Protein AF-A0A843BTV6-F1 (afdb_monomer_lite)

pLDDT: mean 75.01, std 18.36, range [36.56, 94.25]

Radius of gyration: 17.48 Å; chains: 1; bounding box: 51×26×45 Å

Sequence (110 aa):
MILSKNNKNPRKSVQIIQSKRVVKMSKDVQVKNFRITFLRKPLKTKVKYEVDVRALTKDNALEQAYSRIGSKHKAPRQLLHVKSIKEISDDEIKDNILKEITSNDDVEIH

Structure (mmCIF, N/CA/C/O backbone):
data_AF-A0A843BTV6-F1
#
_entry.id   AF-A0A843BTV6-F1
#
loop_
_atom_site.group_PDB
_atom_site.id
_atom_site.type_symbol
_atom_site.label_atom_id
_atom_site.label_alt_id
_atom_site.label_comp_id
_atom_site.label_asym_id
_atom_site.label_entity_id
_atom_site.label_seq_id
_atom_site.pdbx_PDB_ins_code
_atom_site.Cartn_x
_atom_site.Cartn_y
_atom_site.Cartn_z
_atom_site.occupancy
_atom_site.B_iso_or_equiv
_atom_site.auth_seq_id
_atom_site.auth_comp_id
_atom_site.auth_asym_id
_atom_site.auth_atom_id
_atom_site.pdbx_PDB_model_num
ATOM 1 N N . MET A 1 1 ? -16.459 -6.456 -2.898 1.00 36.56 1 MET A N 1
ATOM 2 C CA . MET A 1 1 ? -17.495 -6.040 -1.929 1.00 36.56 1 MET A CA 1
ATOM 3 C C . MET A 1 1 ? -16.964 -4.863 -1.118 1.00 36.56 1 MET A C 1
ATOM 5 O O . MET A 1 1 ? -16.202 -5.069 -0.186 1.00 36.56 1 MET A O 1
ATOM 9 N N . ILE A 1 2 ? -17.301 -3.628 -1.493 1.00 40.84 2 ILE A N 1
ATOM 10 C CA . ILE A 1 2 ? -17.128 -2.465 -0.613 1.00 40.84 2 ILE A CA 1
ATOM 11 C C . ILE A 1 2 ? -18.465 -1.738 -0.614 1.00 40.84 2 ILE A C 1
ATOM 13 O O . ILE A 1 2 ? -18.714 -0.910 -1.477 1.00 40.84 2 ILE A O 1
ATOM 17 N N . LEU A 1 3 ? -19.341 -2.068 0.333 1.00 39.31 3 LEU A N 1
ATOM 18 C CA . LEU A 1 3 ? -20.417 -1.162 0.711 1.00 39.31 3 LEU A CA 1
ATOM 19 C C . LEU A 1 3 ? -20.714 -1.312 2.202 1.00 39.31 3 LEU A C 1
ATOM 21 O O . LEU A 1 3 ? -21.060 -2.392 2.675 1.00 39.31 3 LEU A O 1
ATOM 25 N N . SER A 1 4 ? -20.550 -0.200 2.916 1.00 43.28 4 SER A N 1
ATOM 26 C CA . SER A 1 4 ? -21.455 0.309 3.953 1.00 43.28 4 SER A CA 1
ATOM 27 C C . SER A 1 4 ? -20.664 1.020 5.047 1.00 43.28 4 SER A C 1
ATOM 29 O O . SER A 1 4 ? -20.053 0.398 5.918 1.00 43.28 4 SER A O 1
ATOM 31 N N . LYS A 1 5 ? -20.701 2.352 5.006 1.00 46.06 5 LYS A N 1
ATOM 32 C CA . LYS A 1 5 ? -20.588 3.170 6.217 1.00 46.06 5 LYS A CA 1
ATOM 33 C C . LYS A 1 5 ? -21.593 4.320 6.294 1.00 46.06 5 LYS A C 1
ATOM 35 O O . LYS A 1 5 ? -21.547 5.032 7.284 1.00 46.06 5 LYS A O 1
ATOM 40 N N . ASN A 1 6 ? -22.500 4.490 5.325 1.00 46.72 6 ASN A N 1
ATOM 41 C CA . ASN A 1 6 ? -23.384 5.661 5.327 1.00 46.72 6 ASN A CA 1
ATOM 42 C C . ASN A 1 6 ? -24.828 5.419 4.861 1.00 46.72 6 ASN A C 1
ATOM 44 O O . ASN A 1 6 ? -25.444 6.317 4.302 1.00 46.72 6 ASN A O 1
ATOM 48 N N . ASN A 1 7 ? -25.397 4.233 5.093 1.00 42.94 7 ASN A N 1
ATOM 49 C CA . ASN A 1 7 ? -26.850 4.082 5.001 1.00 42.94 7 ASN A CA 1
ATOM 50 C C . ASN A 1 7 ? -27.352 3.031 5.999 1.00 42.94 7 ASN A C 1
ATOM 52 O O . ASN A 1 7 ? -26.732 1.974 6.151 1.00 42.94 7 ASN A O 1
ATOM 56 N N . LYS A 1 8 ? -28.438 3.351 6.710 1.00 51.34 8 LYS A N 1
ATOM 57 C CA . LYS A 1 8 ? -29.066 2.511 7.734 1.00 51.34 8 LYS A CA 1
ATOM 58 C C . LYS A 1 8 ? -29.465 1.168 7.096 1.00 51.34 8 LYS A C 1
ATOM 60 O O . LYS A 1 8 ? -30.428 1.089 6.357 1.00 51.34 8 LYS A O 1
ATOM 65 N N . ASN A 1 9 ? -28.671 0.135 7.377 1.00 53.62 9 ASN A N 1
ATOM 66 C CA . ASN A 1 9 ? -28.907 -1.295 7.137 1.00 53.62 9 ASN A CA 1
ATOM 67 C C . ASN A 1 9 ? -29.377 -1.759 5.721 1.00 53.62 9 ASN A C 1
ATOM 69 O O . ASN A 1 9 ? -30.575 -1.846 5.477 1.00 53.62 9 ASN A O 1
ATOM 73 N N . PRO A 1 10 ? -28.467 -2.212 4.826 1.00 50.72 10 PRO A N 1
ATOM 74 C CA . PRO A 1 10 ? -28.824 -2.661 3.467 1.00 50.72 10 PRO A CA 1
ATOM 75 C C . PRO A 1 10 ? -28.789 -4.190 3.217 1.00 50.72 10 PRO A C 1
ATOM 77 O O . PRO A 1 10 ? -28.867 -4.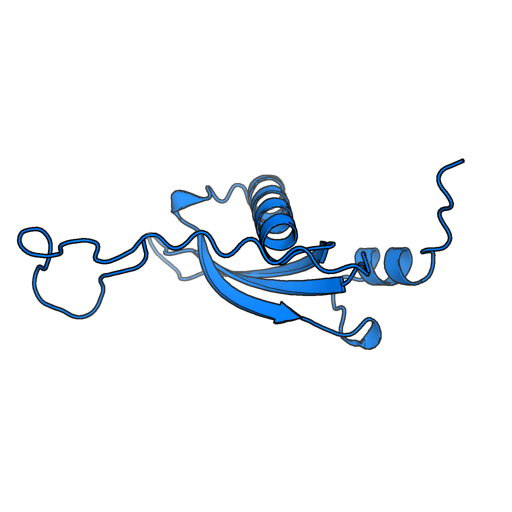624 2.073 1.00 50.72 10 PRO A O 1
ATOM 80 N N . ARG A 1 11 ? -28.623 -5.054 4.233 1.00 50.81 11 ARG A N 1
ATOM 81 C CA . ARG A 1 11 ? -28.286 -6.483 4.004 1.00 50.81 11 ARG A CA 1
ATOM 82 C C . ARG A 1 11 ? -29.401 -7.375 3.422 1.00 50.81 11 ARG A C 1
ATOM 84 O O . ARG A 1 11 ? -29.091 -8.500 3.052 1.00 50.81 11 ARG A O 1
ATOM 91 N N . LYS A 1 12 ? -30.659 -6.921 3.324 1.00 49.50 12 LYS A N 1
ATOM 92 C CA . LYS A 1 12 ? -31.792 -7.752 2.849 1.00 49.50 12 LYS A CA 1
ATOM 93 C C . LYS A 1 12 ? -32.268 -7.478 1.410 1.00 49.50 12 LYS A C 1
ATOM 95 O O . LYS A 1 12 ? -33.138 -8.199 0.944 1.00 49.50 12 LYS A O 1
ATOM 100 N N . SER A 1 13 ? -31.710 -6.505 0.686 1.00 44.03 13 SER A N 1
ATOM 101 C CA . SER A 1 13 ? -32.252 -6.099 -0.628 1.00 44.03 13 SER A CA 1
ATOM 102 C C . SER A 1 13 ? -31.201 -5.600 -1.628 1.00 44.03 13 SER A C 1
ATOM 104 O O . SER A 1 13 ? -31.443 -4.655 -2.373 1.00 44.03 13 SER A O 1
ATOM 106 N N . VAL A 1 14 ? -30.015 -6.213 -1.670 1.00 50.56 14 VAL A N 1
ATOM 107 C CA . VAL A 1 14 ? -29.015 -5.906 -2.709 1.00 50.56 14 VAL A CA 1
ATOM 108 C C . VAL A 1 14 ? -28.823 -7.137 -3.592 1.00 50.56 14 VAL A C 1
ATOM 110 O O . VAL A 1 14 ? -28.088 -8.052 -3.231 1.00 50.56 14 VAL A O 1
ATOM 113 N N . GLN A 1 15 ? -29.490 -7.163 -4.749 1.00 52.59 15 GLN A N 1
ATOM 114 C CA . GLN A 1 15 ? -29.149 -8.077 -5.843 1.00 52.59 15 GLN A CA 1
ATOM 115 C C . GLN A 1 15 ? -27.873 -7.570 -6.526 1.00 52.59 15 GLN A C 1
ATOM 117 O O . GLN A 1 15 ? -27.762 -6.398 -6.881 1.00 52.59 15 GLN A O 1
ATOM 122 N N . ILE A 1 16 ? -26.876 -8.442 -6.675 1.00 53.94 16 ILE A N 1
ATOM 123 C CA . ILE A 1 16 ? -25.629 -8.133 -7.385 1.00 53.94 16 ILE A CA 1
ATOM 124 C C . ILE A 1 16 ? -25.946 -8.190 -8.881 1.00 53.94 16 ILE A C 1
ATOM 126 O O . ILE A 1 16 ? -26.115 -9.275 -9.423 1.00 53.94 16 ILE A O 1
ATOM 130 N N . ILE A 1 17 ? -26.071 -7.030 -9.533 1.00 56.34 17 ILE A N 1
ATOM 131 C CA . ILE A 1 17 ? -26.682 -6.977 -10.869 1.00 56.34 17 ILE A CA 1
ATOM 132 C C . ILE A 1 17 ? -25.728 -7.465 -11.969 1.00 56.34 17 ILE A C 1
ATOM 134 O O . ILE A 1 17 ? -26.222 -8.106 -12.878 1.00 56.34 17 ILE A O 1
ATOM 138 N N . GLN A 1 18 ? -24.396 -7.293 -11.886 1.00 51.47 18 GLN A N 1
ATOM 139 C CA . GLN A 1 18 ? -23.426 -7.955 -12.790 1.00 51.47 18 GLN A CA 1
ATOM 140 C C . GLN A 1 18 ? -22.008 -8.009 -12.188 1.00 51.47 18 GLN A C 1
ATOM 142 O O . GLN A 1 18 ? -21.410 -6.978 -11.882 1.00 51.47 18 GLN A O 1
ATOM 147 N N . SER A 1 19 ? -21.417 -9.201 -12.069 1.00 48.59 19 SER A N 1
ATOM 148 C CA . SER A 1 19 ? -19.991 -9.405 -11.769 1.00 48.59 19 SER A CA 1
ATOM 149 C C . SER A 1 19 ? -19.178 -9.467 -13.069 1.00 48.59 19 SER A C 1
ATOM 151 O O . SER A 1 19 ? -18.764 -10.531 -13.521 1.00 48.59 19 SER A O 1
ATOM 153 N N . LYS A 1 20 ? -18.933 -8.314 -13.702 1.00 54.19 20 LYS A N 1
ATOM 154 C CA . LYS A 1 20 ? -18.091 -8.249 -14.906 1.00 54.19 20 LYS A CA 1
ATOM 155 C C . LYS A 1 20 ? -16.611 -8.373 -14.515 1.00 54.19 20 LYS A C 1
ATOM 157 O O . LYS A 1 20 ? -16.023 -7.420 -14.007 1.00 54.19 20 LYS A O 1
ATOM 162 N N . ARG A 1 21 ? -15.993 -9.541 -14.739 1.00 49.16 21 ARG A N 1
ATOM 163 C CA . ARG A 1 21 ? -14.523 -9.675 -14.726 1.00 49.16 21 ARG A CA 1
ATOM 164 C C . ARG A 1 21 ? -13.972 -8.880 -15.911 1.00 49.16 21 ARG A C 1
ATOM 166 O O . ARG A 1 21 ? -14.160 -9.267 -17.058 1.00 49.16 21 ARG A O 1
ATOM 173 N N . VAL A 1 22 ? -13.313 -7.758 -15.639 1.00 60.44 22 VAL A N 1
ATOM 174 C CA . VAL A 1 22 ? -12.628 -6.962 -16.666 1.00 60.44 22 VAL A CA 1
ATOM 175 C C . VAL A 1 22 ? -11.206 -7.502 -16.803 1.00 60.44 22 VAL A C 1
ATOM 177 O O . VAL A 1 22 ? -10.298 -7.035 -16.122 1.00 60.44 22 VAL A O 1
ATOM 180 N N . VAL A 1 23 ? -11.010 -8.518 -17.645 1.00 57.03 23 VAL A N 1
ATOM 181 C CA . VAL A 1 23 ? -9.664 -8.973 -18.030 1.00 57.03 23 VAL A CA 1
ATOM 182 C C . VAL A 1 23 ? -9.257 -8.173 -19.263 1.00 57.03 23 VAL A C 1
ATOM 184 O O . VAL A 1 23 ? -9.705 -8.454 -20.370 1.00 57.03 23 VAL A O 1
ATOM 187 N N . LYS A 1 24 ? -8.473 -7.111 -19.062 1.00 53.03 24 LYS A N 1
ATOM 188 C CA . LYS A 1 24 ? -7.918 -6.293 -20.147 1.00 53.03 24 LYS A CA 1
ATOM 189 C C . LYS A 1 24 ? -6.489 -6.784 -20.404 1.00 53.03 24 LYS A C 1
ATOM 191 O O . LYS A 1 24 ? -5.566 -6.352 -19.724 1.00 53.03 24 LYS A O 1
ATOM 196 N N . MET A 1 25 ? -6.330 -7.751 -21.308 1.00 50.06 25 MET A N 1
ATOM 197 C CA . MET A 1 25 ? -5.015 -8.169 -21.811 1.00 50.06 25 MET A CA 1
ATOM 198 C C . MET A 1 25 ? -4.643 -7.263 -22.985 1.00 50.06 25 MET A C 1
ATOM 200 O O . MET A 1 25 ? -5.314 -7.282 -24.014 1.00 50.06 25 MET A O 1
ATOM 204 N N . SER A 1 26 ? -3.604 -6.452 -22.797 1.00 53.72 26 SER A N 1
ATOM 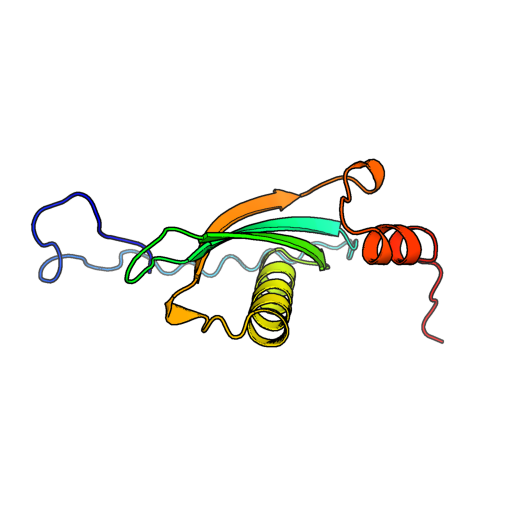205 C CA . SER A 1 26 ? -3.012 -5.589 -23.825 1.00 53.72 26 SER A CA 1
ATOM 206 C C . SER A 1 26 ? -1.597 -6.074 -24.157 1.00 53.72 26 SER A C 1
ATOM 208 O O . SER A 1 26 ? -0.964 -6.728 -23.332 1.00 53.72 26 SER A O 1
ATOM 210 N N . LYS A 1 27 ? -1.135 -5.769 -25.374 1.00 53.19 27 LYS A N 1
ATOM 211 C CA . LYS A 1 27 ? 0.021 -6.362 -26.072 1.00 53.19 27 LYS A CA 1
ATOM 212 C C . LYS A 1 27 ? 1.404 -5.877 -25.578 1.00 53.19 27 LYS A C 1
ATOM 214 O O . LYS A 1 27 ? 2.404 -6.394 -26.055 1.00 53.19 27 LYS A O 1
ATOM 219 N N . ASP A 1 28 ? 1.477 -4.982 -24.594 1.00 61.09 28 ASP A N 1
ATOM 220 C CA . ASP A 1 28 ? 2.730 -4.363 -24.140 1.00 61.09 28 ASP A CA 1
ATOM 221 C C . ASP A 1 28 ? 2.888 -4.563 -22.623 1.00 61.09 28 ASP A C 1
ATOM 223 O O . ASP A 1 28 ? 2.231 -3.907 -21.808 1.00 61.09 28 ASP A O 1
ATOM 227 N N . VAL A 1 29 ? 3.714 -5.537 -22.230 1.00 71.06 29 VAL A N 1
ATOM 228 C CA . VAL A 1 29 ? 3.964 -5.891 -20.823 1.00 71.06 29 VAL A CA 1
ATOM 229 C C . VAL A 1 29 ? 4.996 -4.919 -20.249 1.00 71.06 29 VAL A C 1
ATOM 231 O O . VAL A 1 29 ? 6.178 -5.229 -20.168 1.00 71.06 29 VAL A O 1
ATOM 234 N N . GLN A 1 30 ? 4.555 -3.717 -19.877 1.00 81.56 30 GLN A N 1
ATOM 235 C CA . GLN A 1 30 ? 5.419 -2.721 -19.241 1.00 81.56 30 GLN A CA 1
ATOM 236 C C . GLN A 1 30 ? 5.256 -2.738 -17.719 1.00 81.56 30 GLN A C 1
ATOM 238 O O . GLN A 1 30 ? 4.141 -2.681 -17.188 1.00 81.56 30 GLN A O 1
ATOM 243 N N . VAL A 1 31 ? 6.382 -2.783 -17.009 1.00 86.44 31 VAL A N 1
ATOM 244 C CA . VAL A 1 31 ? 6.421 -2.674 -15.551 1.00 86.44 31 VAL A CA 1
ATOM 245 C C . VAL A 1 31 ? 6.196 -1.219 -15.137 1.00 86.44 31 VAL A C 1
ATOM 247 O O . VAL A 1 31 ? 6.832 -0.312 -15.663 1.00 86.44 31 VAL A O 1
ATOM 250 N N . LYS A 1 32 ? 5.295 -0.997 -14.177 1.00 88.88 32 LYS A N 1
ATOM 251 C CA . LYS A 1 32 ? 4.905 0.329 -13.682 1.00 88.88 32 LYS A CA 1
ATOM 252 C C . LYS A 1 32 ? 5.093 0.428 -12.173 1.00 88.88 32 LYS A C 1
ATOM 254 O O . LYS A 1 32 ? 5.012 -0.577 -11.459 1.00 88.88 32 LYS A O 1
ATOM 259 N N . ASN A 1 33 ? 5.266 1.650 -11.681 1.00 91.81 33 ASN A N 1
ATOM 260 C CA . ASN A 1 33 ? 5.364 1.929 -10.253 1.00 91.81 33 ASN A CA 1
ATOM 261 C C . ASN A 1 33 ? 4.009 2.382 -9.706 1.00 91.81 33 ASN A C 1
ATOM 263 O O . ASN A 1 33 ? 3.313 3.215 -10.287 1.00 91.81 33 ASN A O 1
ATOM 267 N N . PHE A 1 34 ? 3.620 1.829 -8.561 1.00 92.75 34 PHE A N 1
ATOM 268 C CA . PHE A 1 34 ? 2.361 2.123 -7.896 1.00 92.75 34 PHE A CA 1
ATOM 269 C C . PHE A 1 34 ? 2.592 2.512 -6.441 1.00 92.75 34 PHE A C 1
ATOM 271 O O . PHE A 1 34 ? 3.215 1.782 -5.676 1.00 92.75 34 PHE A O 1
ATOM 278 N N . ARG A 1 35 ? 1.991 3.626 -6.025 1.00 93.62 35 ARG A N 1
ATOM 279 C CA . ARG A 1 35 ? 1.854 4.006 -4.620 1.00 93.62 35 ARG A CA 1
ATOM 280 C C . ARG A 1 35 ? 0.493 3.578 -4.108 1.00 93.62 35 ARG A C 1
ATOM 282 O O . ARG A 1 35 ? -0.551 4.067 -4.560 1.00 93.62 35 ARG A O 1
ATOM 289 N N . ILE A 1 36 ? 0.499 2.691 -3.120 1.00 94.25 36 ILE A N 1
ATOM 290 C CA . ILE A 1 36 ? -0.714 2.177 -2.496 1.00 94.25 36 ILE A CA 1
ATOM 291 C C . ILE A 1 36 ? -0.799 2.696 -1.071 1.00 94.25 36 ILE A C 1
ATOM 293 O O . ILE A 1 36 ? 0.097 2.520 -0.247 1.00 94.25 36 ILE A O 1
ATOM 297 N N . THR A 1 37 ? -1.913 3.360 -0.777 1.00 92.88 37 THR A N 1
ATOM 298 C CA . THR A 1 37 ? -2.214 3.844 0.566 1.00 92.88 37 THR A CA 1
ATOM 299 C C . THR A 1 37 ? -3.248 2.947 1.220 1.00 92.88 37 THR A C 1
ATOM 301 O O . THR A 1 37 ? -4.372 2.830 0.726 1.00 92.88 37 THR A O 1
ATOM 304 N N . PHE A 1 38 ? -2.919 2.408 2.388 1.00 92.12 38 PHE A N 1
ATOM 305 C CA . PHE A 1 38 ? -3.852 1.689 3.240 1.00 92.12 38 PHE A CA 1
ATOM 306 C C . PHE A 1 38 ? -4.219 2.505 4.470 1.00 92.12 38 PHE A C 1
ATOM 308 O O . PHE A 1 38 ? -3.409 3.224 5.053 1.00 92.12 38 PHE A O 1
ATOM 315 N N . LEU A 1 39 ? -5.464 2.348 4.894 1.00 90.44 39 LEU A N 1
ATOM 316 C CA . LEU A 1 39 ? -5.955 2.789 6.183 1.00 90.44 39 LEU A CA 1
ATOM 317 C C . LEU A 1 39 ? -6.269 1.556 7.012 1.00 90.44 39 LEU A C 1
ATOM 319 O O . LEU A 1 39 ? -7.158 0.768 6.676 1.00 90.44 39 LEU A O 1
ATOM 323 N N . ARG A 1 40 ? -5.568 1.404 8.128 1.00 86.12 40 ARG A N 1
ATOM 324 C CA . ARG A 1 40 ? -5.932 0.407 9.123 1.00 86.12 40 ARG A CA 1
ATOM 325 C C . ARG A 1 40 ? -7.006 1.001 10.012 1.00 86.12 40 ARG A C 1
ATOM 327 O O . ARG A 1 40 ? -6.779 2.003 10.695 1.00 86.12 40 ARG A O 1
ATOM 334 N N . LYS A 1 41 ? -8.193 0.389 9.992 1.00 74.25 41 LYS A N 1
ATOM 335 C CA . LYS A 1 41 ? -9.196 0.714 11.007 1.00 74.25 41 LYS A CA 1
ATOM 336 C C . LYS A 1 41 ? -8.640 0.274 12.355 1.00 74.25 41 LYS A C 1
ATOM 338 O O . LYS A 1 41 ? -8.190 -0.866 12.471 1.00 74.25 41 LYS A O 1
ATOM 343 N N . PRO A 1 42 ? -8.639 1.158 13.349 1.00 68.25 42 PRO A N 1
ATOM 344 C CA . PRO A 1 42 ? -8.096 0.804 14.639 1.00 68.25 42 PRO A CA 1
ATOM 345 C C . PRO A 1 42 ? -9.130 0.185 15.569 1.00 68.25 42 PRO A C 1
ATOM 347 O O . PRO A 1 42 ? -10.330 0.266 15.311 1.00 68.25 42 PRO A O 1
ATOM 350 N N . LEU A 1 43 ? -8.625 -0.322 16.698 1.00 59.94 43 LEU A N 1
ATOM 351 C CA . LEU A 1 43 ? -9.342 -0.307 17.976 1.00 59.94 43 LEU A CA 1
ATOM 352 C C . LEU A 1 43 ? -9.167 1.042 18.726 1.00 59.94 43 LEU A C 1
ATOM 354 O O . LEU A 1 43 ? -10.118 1.480 19.356 1.00 59.94 43 LEU A O 1
ATOM 358 N N . LYS A 1 44 ? -8.001 1.725 18.636 1.00 67.25 44 LYS A N 1
ATOM 359 C CA . LYS A 1 44 ? -7.717 3.049 19.265 1.00 67.25 44 LYS A CA 1
ATOM 360 C C . LYS A 1 44 ? -7.344 4.207 18.304 1.00 67.25 44 LYS A C 1
ATOM 362 O O . LYS A 1 44 ? -8.005 5.236 18.345 1.00 67.25 44 LYS A O 1
ATOM 367 N N . THR A 1 45 ? -6.356 4.062 17.403 1.00 74.31 45 THR A N 1
ATOM 368 C CA . THR A 1 45 ? -5.848 5.182 16.560 1.00 74.31 45 THR A CA 1
ATOM 369 C C . THR A 1 45 ? -5.703 4.831 15.078 1.00 74.31 45 THR A C 1
ATOM 371 O O . THR A 1 45 ? -5.056 3.843 14.744 1.00 74.31 45 THR A O 1
ATOM 374 N N . LYS A 1 46 ? -6.277 5.633 14.165 1.00 80.19 46 LYS A N 1
ATOM 375 C CA . LYS A 1 46 ? -6.227 5.373 12.711 1.00 80.19 46 LYS A CA 1
ATOM 376 C C . LYS A 1 46 ? -4.784 5.465 12.205 1.00 80.19 46 LYS A C 1
ATOM 378 O O . LYS A 1 46 ? -4.200 6.541 12.242 1.00 80.19 46 LYS A O 1
ATOM 383 N N . VAL A 1 47 ? -4.248 4.360 11.684 1.00 88.50 47 VAL A N 1
ATOM 384 C CA . VAL A 1 47 ? -2.898 4.311 11.099 1.00 88.50 47 VAL A CA 1
ATOM 385 C C . VAL A 1 47 ? -2.996 4.289 9.576 1.00 88.50 47 VAL A C 1
ATOM 387 O O . VAL A 1 47 ? -3.775 3.516 9.006 1.00 88.50 47 VAL A O 1
ATOM 390 N N . LYS A 1 48 ? -2.208 5.147 8.924 1.00 91.19 48 LYS A N 1
ATOM 391 C CA . LYS A 1 48 ? -2.033 5.183 7.470 1.00 91.19 48 LYS A CA 1
ATOM 392 C C . LYS A 1 48 ? -0.728 4.469 7.122 1.00 91.19 48 LYS A C 1
ATOM 394 O O . LYS A 1 48 ? 0.297 4.758 7.726 1.00 91.19 48 LYS A O 1
ATOM 399 N N . TYR A 1 49 ? -0.780 3.570 6.147 1.00 91.50 49 TYR A N 1
ATOM 400 C CA . TYR A 1 49 ? 0.399 2.940 5.560 1.00 91.50 49 TYR A CA 1
ATOM 401 C C . TYR A 1 49 ? 0.506 3.364 4.103 1.00 91.50 49 TYR A C 1
ATOM 403 O O . TYR A 1 49 ? -0.495 3.374 3.386 1.00 91.50 49 TYR A O 1
ATOM 411 N N . GLU A 1 50 ? 1.708 3.715 3.675 1.00 92.44 50 GLU A N 1
ATOM 412 C CA . GLU A 1 50 ? 2.026 4.052 2.291 1.00 92.44 50 GLU A CA 1
ATOM 413 C C . GLU A 1 50 ? 3.147 3.129 1.851 1.00 92.44 50 GLU A C 1
ATOM 415 O O . GLU A 1 50 ? 4.163 3.023 2.536 1.00 92.44 50 GLU A O 1
ATOM 420 N N . VAL A 1 51 ? 2.918 2.414 0.756 1.00 91.75 51 VAL A N 1
ATOM 421 C CA . VAL A 1 51 ? 3.891 1.484 0.198 1.00 91.75 51 VAL A CA 1
ATOM 422 C C . VAL A 1 51 ? 3.964 1.726 -1.295 1.00 91.75 51 VAL A C 1
ATOM 424 O O . VAL A 1 51 ? 2.942 1.698 -1.986 1.00 91.75 51 VAL A O 1
ATOM 427 N N . ASP A 1 52 ? 5.183 1.957 -1.756 1.00 92.69 52 ASP A N 1
ATOM 428 C CA . ASP A 1 52 ? 5.513 1.998 -3.169 1.00 92.69 52 ASP A CA 1
ATOM 429 C C . ASP A 1 52 ? 5.843 0.557 -3.592 1.00 92.69 52 ASP A C 1
ATOM 431 O O . ASP A 1 52 ? 6.493 -0.190 -2.852 1.00 92.69 52 ASP A O 1
ATOM 435 N N . VAL A 1 53 ? 5.312 0.121 -4.729 1.00 91.44 53 VAL A N 1
ATOM 436 C CA . VAL A 1 53 ? 5.505 -1.223 -5.288 1.00 91.44 53 VAL A CA 1
ATOM 437 C C . VAL A 1 53 ? 5.622 -1.139 -6.799 1.00 91.44 53 VAL A C 1
ATOM 439 O O . VAL A 1 53 ? 4.988 -0.297 -7.432 1.00 91.44 53 VAL A O 1
ATOM 442 N N . ARG A 1 54 ? 6.391 -2.054 -7.378 1.00 89.94 54 ARG A N 1
ATOM 443 C CA . ARG A 1 54 ? 6.590 -2.153 -8.818 1.00 89.94 54 ARG A CA 1
ATOM 444 C C . ARG A 1 54 ? 5.898 -3.407 -9.343 1.00 89.94 54 ARG A C 1
ATOM 446 O O . ARG A 1 54 ? 6.062 -4.492 -8.784 1.00 89.94 54 ARG A O 1
ATOM 453 N N . ALA A 1 55 ? 5.052 -3.259 -10.360 1.00 90.06 55 ALA A N 1
ATOM 454 C CA . ALA A 1 55 ? 4.248 -4.362 -10.878 1.00 90.06 55 ALA A CA 1
ATOM 455 C C . ALA A 1 55 ? 3.752 -4.114 -12.308 1.00 90.06 55 ALA A C 1
ATOM 457 O O . ALA A 1 55 ? 3.654 -2.984 -12.773 1.00 90.06 55 ALA A O 1
ATOM 458 N N . LEU A 1 56 ? 3.356 -5.195 -12.980 1.00 87.94 56 LEU A N 1
ATOM 459 C CA . LEU A 1 56 ? 2.727 -5.155 -14.306 1.00 87.94 56 LEU A CA 1
ATOM 460 C C . LEU A 1 56 ? 1.273 -4.670 -14.259 1.00 87.94 56 LEU A C 1
ATOM 462 O O . LEU A 1 56 ? 0.784 -3.996 -15.161 1.00 87.94 56 LEU A O 1
ATOM 466 N N . THR A 1 57 ? 0.551 -5.038 -13.201 1.00 88.75 57 THR A N 1
ATOM 467 C CA . THR A 1 57 ? -0.877 -4.749 -13.053 1.00 88.75 57 THR A CA 1
ATOM 468 C C . THR A 1 57 ? -1.178 -4.216 -11.661 1.00 88.75 57 THR A C 1
ATOM 470 O O . THR A 1 57 ? -0.483 -4.515 -10.689 1.00 88.75 57 THR A O 1
ATOM 473 N N . LYS A 1 58 ? -2.271 -3.452 -11.549 1.00 89.19 58 LYS A N 1
ATOM 474 C CA . LYS A 1 58 ? -2.757 -2.923 -10.264 1.00 89.19 58 LYS A CA 1
ATOM 475 C C . LYS A 1 58 ? -3.097 -4.027 -9.260 1.00 89.19 58 LYS A C 1
ATOM 477 O O . LYS A 1 58 ? -2.966 -3.806 -8.062 1.00 89.19 58 LYS A O 1
ATOM 482 N N . ASP A 1 59 ? -3.548 -5.183 -9.743 1.00 90.06 59 ASP A N 1
ATOM 483 C CA . ASP A 1 59 ? -3.889 -6.330 -8.898 1.00 90.06 59 ASP A CA 1
ATOM 484 C C . ASP A 1 59 ? -2.628 -6.950 -8.283 1.00 90.06 59 ASP A C 1
ATOM 486 O O . ASP A 1 59 ? -2.524 -7.053 -7.063 1.00 90.06 59 ASP A O 1
ATOM 490 N N . ASN A 1 60 ? -1.603 -7.204 -9.104 1.00 90.56 60 ASN A N 1
ATOM 491 C CA . ASN A 1 60 ? -0.319 -7.705 -8.617 1.00 90.56 60 ASN A CA 1
ATOM 492 C C . ASN A 1 60 ? 0.364 -6.701 -7.667 1.00 90.56 60 ASN A C 1
ATOM 494 O O . ASN A 1 60 ? 0.890 -7.080 -6.623 1.00 90.56 60 ASN A O 1
ATOM 498 N N . ALA A 1 61 ? 0.292 -5.401 -7.982 1.00 92.25 61 ALA A N 1
ATOM 499 C CA . ALA A 1 61 ? 0.760 -4.338 -7.092 1.00 92.25 61 ALA A CA 1
ATOM 500 C C . ALA A 1 61 ? 0.087 -4.423 -5.711 1.00 92.25 61 ALA A C 1
ATOM 502 O O . ALA A 1 61 ? 0.737 -4.313 -4.670 1.00 92.25 61 ALA A O 1
ATOM 503 N N . LEU A 1 62 ? -1.230 -4.637 -5.697 1.00 93.25 62 LEU A N 1
ATOM 504 C CA . LEU A 1 62 ? -2.009 -4.714 -4.472 1.00 93.25 62 LEU A CA 1
ATOM 505 C C . LEU A 1 62 ? -1.626 -5.933 -3.624 1.00 93.25 62 LEU A C 1
ATOM 507 O O . LEU A 1 62 ? -1.445 -5.788 -2.413 1.00 93.25 62 LEU A O 1
ATOM 511 N N . GLU A 1 63 ? -1.460 -7.100 -4.246 1.00 93.31 63 GLU A N 1
ATOM 512 C CA . GLU A 1 63 ? -1.025 -8.322 -3.562 1.00 93.31 63 GLU A CA 1
ATOM 513 C C . GLU A 1 63 ? 0.367 -8.154 -2.940 1.00 93.31 63 GLU A C 1
ATOM 515 O O . GLU A 1 63 ? 0.552 -8.429 -1.750 1.00 93.31 63 GLU A O 1
ATOM 520 N N . GLN A 1 64 ? 1.329 -7.605 -3.690 1.00 92.44 64 GLN A N 1
ATOM 521 C CA . GLN A 1 64 ? 2.665 -7.317 -3.164 1.00 92.44 64 GLN A CA 1
ATOM 522 C C . GLN A 1 64 ? 2.623 -6.357 -1.972 1.00 92.44 64 GLN A C 1
ATOM 524 O O . GLN A 1 64 ? 3.297 -6.574 -0.960 1.00 92.44 64 GLN A O 1
A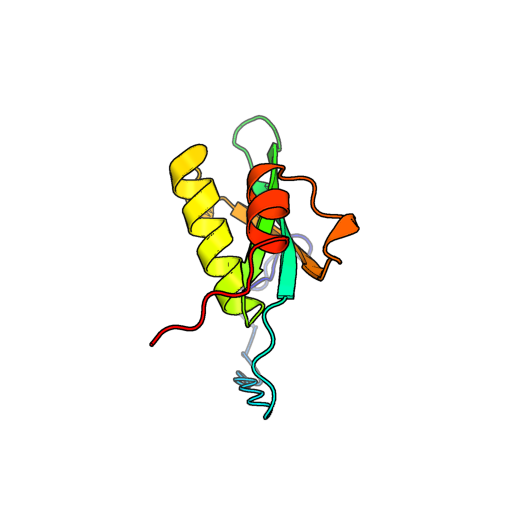TOM 529 N N . ALA A 1 65 ? 1.806 -5.305 -2.056 1.00 93.00 65 ALA A N 1
ATOM 530 C CA . ALA A 1 65 ? 1.687 -4.340 -0.975 1.00 93.00 65 ALA A CA 1
ATOM 531 C C . ALA A 1 65 ? 1.050 -4.957 0.283 1.00 93.00 65 ALA A C 1
ATOM 533 O O . ALA A 1 65 ? 1.503 -4.670 1.395 1.00 93.00 65 ALA A O 1
ATOM 534 N N . TYR A 1 66 ? 0.064 -5.850 0.136 1.00 92.88 66 TYR A N 1
ATOM 535 C CA . TYR A 1 66 ? -0.472 -6.612 1.267 1.00 92.88 66 TYR A CA 1
ATOM 536 C C . TYR A 1 66 ? 0.598 -7.478 1.936 1.00 92.88 66 TYR A C 1
ATOM 538 O O . TYR A 1 66 ? 0.712 -7.442 3.163 1.00 92.88 66 TYR A O 1
ATOM 546 N N . SER A 1 67 ? 1.410 -8.197 1.158 1.00 91.94 67 SER A N 1
ATOM 547 C CA . SER A 1 67 ? 2.503 -9.025 1.683 1.00 91.94 67 SER A CA 1
ATOM 548 C C . SER A 1 67 ? 3.554 -8.195 2.425 1.00 91.94 67 SER A C 1
ATOM 550 O O . SER A 1 67 ? 3.930 -8.534 3.550 1.00 91.94 67 SER A O 1
ATOM 552 N N . ARG A 1 68 ? 3.973 -7.051 1.861 1.00 90.56 68 ARG A N 1
ATOM 553 C CA . ARG A 1 68 ? 4.939 -6.136 2.498 1.00 90.56 68 ARG A CA 1
ATOM 554 C C . ARG A 1 68 ? 4.435 -5.604 3.835 1.00 90.56 68 ARG A C 1
ATOM 556 O O . ARG A 1 68 ? 5.163 -5.635 4.826 1.00 90.56 68 ARG A O 1
ATOM 563 N N . ILE A 1 69 ? 3.187 -5.137 3.885 1.00 91.50 69 ILE A N 1
ATOM 564 C CA . ILE A 1 69 ? 2.602 -4.588 5.116 1.00 91.50 69 ILE A CA 1
ATOM 565 C C . ILE A 1 69 ? 2.362 -5.694 6.148 1.00 91.50 69 ILE A C 1
ATOM 567 O O . ILE A 1 69 ? 2.615 -5.488 7.337 1.00 91.50 69 ILE A O 1
ATOM 571 N N . GLY A 1 70 ? 1.895 -6.862 5.707 1.00 88.00 70 GLY A N 1
ATOM 572 C CA . GLY A 1 70 ? 1.693 -8.025 6.564 1.00 88.00 70 GLY A CA 1
ATOM 573 C C . GLY A 1 70 ? 2.990 -8.460 7.243 1.00 88.00 70 GLY A C 1
ATOM 574 O O . GLY A 1 70 ? 3.007 -8.614 8.461 1.00 88.00 70 GLY A O 1
ATOM 575 N N . SER A 1 71 ? 4.084 -8.564 6.484 1.00 88.50 71 SER A N 1
ATOM 576 C CA . SER A 1 71 ? 5.400 -8.950 7.007 1.00 88.50 71 SER A CA 1
ATOM 577 C C . SER A 1 71 ? 6.009 -7.870 7.914 1.00 88.50 71 SER A C 1
ATOM 579 O O . SER A 1 71 ? 6.317 -8.130 9.076 1.00 88.50 71 SER A O 1
ATOM 581 N N . LYS A 1 72 ? 6.100 -6.620 7.434 1.00 88.88 72 LYS A N 1
ATOM 582 C CA . LYS A 1 72 ? 6.789 -5.531 8.149 1.00 88.88 72 LYS A CA 1
ATOM 583 C C . LYS A 1 72 ? 6.024 -5.018 9.372 1.00 88.88 72 LYS A C 1
ATOM 585 O O . LYS A 1 72 ? 6.631 -4.639 10.368 1.00 88.88 72 LYS A O 1
ATOM 590 N N . HIS A 1 73 ? 4.693 -4.973 9.305 1.00 88.25 73 HIS A N 1
ATOM 591 C CA . HIS A 1 73 ? 3.857 -4.320 10.320 1.00 88.25 73 HIS A CA 1
ATOM 592 C C . HIS A 1 73 ? 2.876 -5.267 11.021 1.00 88.25 73 HIS A C 1
ATOM 594 O O . HIS A 1 73 ? 2.063 -4.800 11.827 1.00 88.25 73 HIS A O 1
ATOM 600 N N . LYS A 1 74 ? 2.917 -6.574 10.711 1.00 86.56 74 LYS A N 1
ATOM 601 C CA . LYS A 1 74 ? 2.007 -7.598 11.260 1.00 86.56 74 LYS A CA 1
ATOM 602 C C . LYS A 1 74 ? 0.537 -7.170 11.179 1.00 86.56 74 LYS A C 1
ATOM 604 O O . LYS A 1 74 ? -0.256 -7.408 12.091 1.00 86.56 74 LYS A O 1
ATOM 609 N N . ALA A 1 75 ? 0.172 -6.455 10.111 1.00 85.75 75 ALA A N 1
ATOM 610 C CA . ALA A 1 75 ? -1.180 -5.949 9.926 1.00 85.75 75 ALA A CA 1
ATOM 611 C C . ALA A 1 75 ? -1.966 -6.917 9.026 1.00 85.75 75 ALA A C 1
ATOM 613 O O . ALA A 1 75 ? -1.662 -7.020 7.837 1.00 85.75 75 ALA A O 1
ATOM 614 N N . PRO A 1 76 ? -2.978 -7.625 9.561 1.00 86.56 76 PRO A N 1
ATOM 615 C CA . PRO A 1 76 ? -3.744 -8.580 8.773 1.00 86.56 76 PRO A CA 1
ATOM 616 C C . PRO A 1 76 ? -4.569 -7.868 7.696 1.00 86.56 76 PRO A C 1
ATOM 618 O O . PRO A 1 76 ? -5.139 -6.796 7.931 1.00 86.56 76 PRO A O 1
ATOM 621 N N . ARG A 1 77 ? -4.691 -8.509 6.524 1.00 88.06 77 ARG A N 1
ATOM 622 C CA . ARG A 1 77 ? -5.407 -7.992 5.341 1.00 88.06 77 ARG A CA 1
ATOM 623 C C . ARG A 1 77 ? -6.823 -7.510 5.662 1.00 88.06 77 ARG A C 1
ATOM 625 O O . ARG A 1 77 ? -7.245 -6.477 5.160 1.00 88.06 77 ARG A O 1
ATOM 632 N N . GLN A 1 78 ? -7.524 -8.211 6.551 1.00 86.81 78 GLN A N 1
ATOM 633 C CA . GLN A 1 78 ? -8.898 -7.900 6.964 1.00 86.81 78 GLN A CA 1
ATOM 634 C C . GLN A 1 78 ? -9.050 -6.526 7.645 1.00 86.81 78 GLN A C 1
ATOM 636 O O . GLN A 1 78 ? -10.126 -5.931 7.606 1.00 86.81 78 GLN A O 1
ATOM 641 N N . LEU A 1 79 ? -7.988 -6.002 8.269 1.00 86.06 79 LEU A N 1
ATOM 642 C CA . LEU A 1 79 ? -8.009 -4.696 8.940 1.00 86.06 79 LEU A CA 1
ATOM 643 C C . LEU A 1 79 ? -7.544 -3.550 8.031 1.00 86.06 79 LEU A C 1
ATOM 645 O O . LEU A 1 79 ? -7.802 -2.376 8.330 1.00 86.06 79 LEU A O 1
ATOM 649 N N . LEU A 1 80 ? -6.874 -3.878 6.925 1.00 88.31 80 LEU A N 1
ATOM 650 C CA . LEU A 1 80 ? -6.330 -2.931 5.961 1.00 88.31 80 LEU A CA 1
ATOM 651 C C . LEU A 1 80 ? -7.373 -2.595 4.895 1.00 88.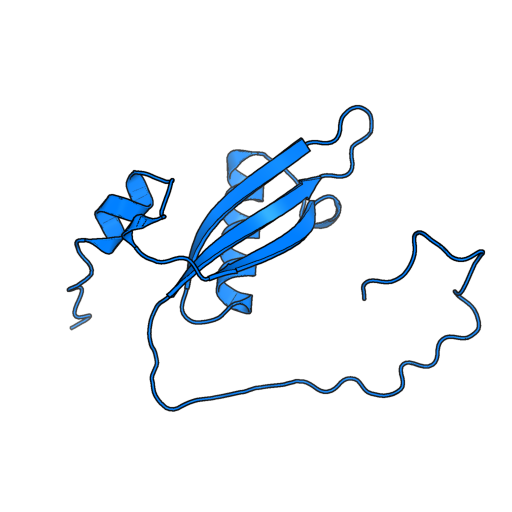31 80 LEU A C 1
ATOM 653 O O . LEU A 1 80 ? -7.820 -3.447 4.134 1.00 88.31 80 LEU A O 1
ATOM 657 N N . HIS A 1 81 ? -7.733 -1.319 4.808 1.00 89.44 81 HIS A N 1
ATOM 658 C CA . HIS A 1 81 ? -8.615 -0.806 3.767 1.00 89.44 81 HIS A CA 1
ATOM 659 C C . HIS A 1 81 ? -7.790 -0.019 2.758 1.00 89.44 81 HIS A C 1
ATOM 661 O O . HIS A 1 81 ? -7.064 0.898 3.141 1.00 89.44 81 HIS A O 1
ATOM 667 N N . VAL A 1 82 ? -7.918 -0.344 1.475 1.00 91.44 82 VAL A N 1
ATOM 668 C CA . VAL A 1 82 ? -7.281 0.429 0.405 1.00 91.44 82 VAL A CA 1
ATOM 669 C C . VAL A 1 82 ? -7.942 1.804 0.341 1.00 91.44 82 VAL A C 1
ATOM 671 O O . VAL A 1 82 ? -9.150 1.905 0.138 1.00 91.44 82 VAL A O 1
ATOM 674 N N . LYS A 1 83 ? -7.158 2.865 0.540 1.00 91.94 83 LYS A N 1
ATOM 675 C CA . LYS A 1 83 ? -7.608 4.255 0.392 1.00 91.94 83 LYS A CA 1
ATOM 676 C C . LYS A 1 83 ? -7.454 4.730 -1.047 1.00 91.94 83 LYS A C 1
ATOM 678 O O . LYS A 1 83 ? -8.326 5.422 -1.554 1.00 91.94 83 LYS A O 1
ATOM 683 N N . SER A 1 84 ? -6.321 4.414 -1.669 1.00 93.00 84 SER A N 1
ATOM 684 C CA . SER A 1 84 ? -5.976 4.866 -3.015 1.00 93.00 84 SER A CA 1
ATOM 685 C C . SER A 1 84 ? -4.887 3.980 -3.603 1.00 93.00 84 SER A C 1
ATOM 687 O O . SER A 1 84 ? -3.992 3.543 -2.878 1.00 93.00 84 SER A O 1
ATOM 689 N N . ILE A 1 85 ? -4.946 3.788 -4.918 1.00 93.25 85 ILE A N 1
ATOM 690 C CA . ILE A 1 85 ? -3.892 3.185 -5.736 1.00 93.25 85 ILE A CA 1
ATOM 691 C C . ILE A 1 85 ? -3.565 4.209 -6.818 1.00 93.25 85 ILE A C 1
ATOM 693 O O . ILE A 1 85 ? -4.452 4.569 -7.595 1.00 93.25 85 ILE A O 1
ATOM 697 N N . LYS A 1 86 ? -2.333 4.717 -6.831 1.00 93.06 86 LYS A N 1
ATOM 698 C CA . LYS A 1 86 ? -1.859 5.689 -7.822 1.00 93.06 86 LYS A CA 1
ATOM 699 C C . LYS A 1 86 ? -0.672 5.111 -8.570 1.00 93.06 86 LYS A C 1
ATOM 701 O O . LYS A 1 86 ? 0.196 4.525 -7.939 1.00 93.06 86 LYS A O 1
ATOM 706 N N . GLU A 1 87 ? -0.661 5.270 -9.884 1.00 92.12 87 GLU A N 1
ATOM 707 C CA . GLU A 1 87 ? 0.547 5.075 -10.686 1.00 92.12 87 GLU A CA 1
ATOM 708 C C . GLU A 1 87 ? 1.447 6.295 -10.459 1.00 92.12 87 GLU A C 1
ATOM 710 O O . GLU A 1 87 ? 0.931 7.413 -10.391 1.00 92.12 87 GLU A O 1
ATOM 715 N N . ILE A 1 88 ? 2.737 6.069 -10.237 1.00 92.31 88 ILE A N 1
ATOM 716 C CA . ILE A 1 88 ? 3.733 7.117 -9.992 1.00 92.31 88 ILE A CA 1
ATOM 717 C C . ILE A 1 88 ? 4.903 6.937 -10.958 1.00 92.31 88 ILE A C 1
ATOM 719 O O . ILE A 1 88 ? 5.183 5.815 -11.378 1.00 92.31 88 ILE A O 1
ATOM 723 N N . SER A 1 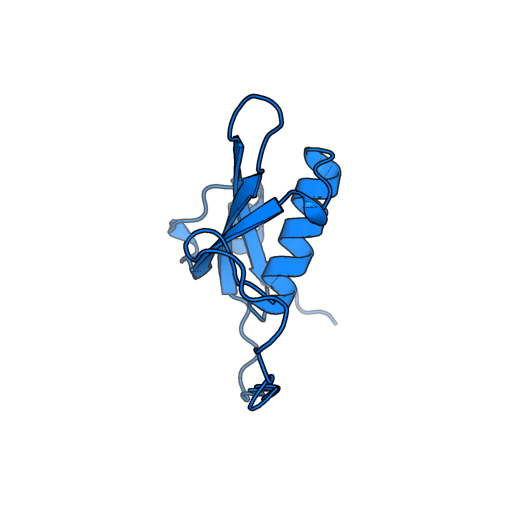89 ? 5.575 8.031 -11.296 1.00 88.38 89 SER A N 1
ATOM 724 C CA . SER A 1 89 ? 6.803 7.999 -12.096 1.00 88.38 89 SER A CA 1
ATOM 725 C C . SER A 1 89 ? 8.009 7.609 -11.236 1.00 88.38 89 SER A C 1
ATOM 727 O O . SER A 1 89 ? 7.963 7.701 -10.008 1.00 88.38 89 SER A O 1
ATOM 729 N N . ASP A 1 90 ? 9.102 7.212 -11.881 1.00 84.69 90 ASP A N 1
ATOM 730 C CA . ASP A 1 90 ? 10.344 6.759 -11.238 1.00 84.69 90 ASP A CA 1
ATOM 731 C C . ASP A 1 90 ? 10.976 7.829 -10.324 1.00 84.69 90 ASP A C 1
ATOM 733 O O . ASP A 1 90 ? 11.539 7.512 -9.277 1.00 84.69 90 ASP A O 1
ATOM 737 N N . ASP A 1 91 ? 10.806 9.112 -10.661 1.00 83.44 91 ASP A N 1
ATOM 738 C CA . ASP A 1 91 ? 11.303 10.243 -9.863 1.00 83.44 91 ASP A CA 1
ATOM 739 C C . ASP A 1 91 ? 10.529 10.444 -8.543 1.00 83.44 91 ASP A C 1
ATOM 741 O O . ASP A 1 91 ? 11.093 10.854 -7.528 1.00 83.44 91 ASP A O 1
ATOM 745 N N . GLU A 1 92 ? 9.242 10.081 -8.514 1.00 85.00 92 GLU A N 1
ATOM 746 C CA . GLU A 1 92 ? 8.361 10.288 -7.356 1.00 85.00 92 GLU A CA 1
ATOM 747 C C . GLU A 1 92 ? 8.426 9.157 -6.314 1.00 85.00 92 GLU A C 1
ATOM 749 O O . GLU A 1 92 ? 7.717 9.196 -5.290 1.00 85.00 92 GLU A O 1
ATOM 754 N N . ILE A 1 93 ? 9.241 8.127 -6.563 1.00 86.44 93 ILE A N 1
ATOM 755 C CA . ILE A 1 93 ? 9.441 7.001 -5.650 1.00 86.44 93 ILE A CA 1
ATOM 756 C C . ILE A 1 93 ? 10.075 7.517 -4.355 1.00 86.44 93 ILE A C 1
ATOM 758 O O . ILE A 1 93 ? 11.147 8.118 -4.351 1.00 86.44 93 ILE A O 1
ATOM 762 N N . LYS A 1 94 ? 9.405 7.263 -3.225 1.00 83.94 94 LYS A N 1
ATOM 763 C CA . LYS A 1 94 ? 9.902 7.670 -1.900 1.00 83.94 94 LYS A CA 1
ATOM 764 C C . LYS A 1 94 ? 10.788 6.615 -1.257 1.00 83.94 94 LYS A C 1
ATOM 766 O O . LYS A 1 94 ? 11.578 6.932 -0.373 1.00 83.94 94 LYS A O 1
ATOM 771 N N . ASP A 1 95 ? 10.603 5.359 -1.637 1.00 81.62 95 ASP A N 1
ATOM 772 C CA . ASP A 1 95 ? 11.350 4.246 -1.073 1.00 81.62 95 ASP A CA 1
ATOM 773 C C . ASP A 1 95 ? 12.722 4.142 -1.756 1.00 81.62 95 ASP A C 1
ATOM 775 O O . ASP A 1 95 ? 12.814 3.864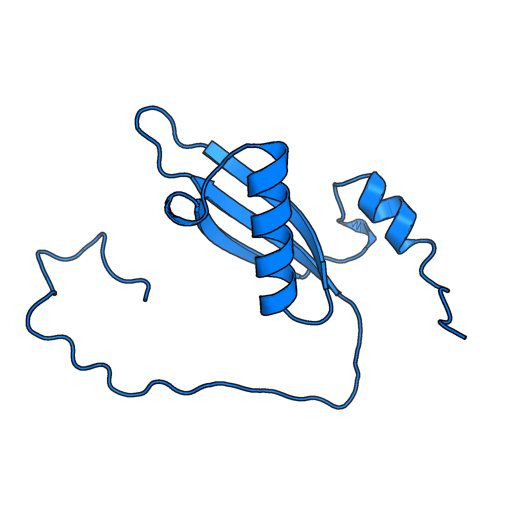 -2.949 1.00 81.62 95 ASP A O 1
ATOM 779 N N . ASN A 1 96 ? 13.790 4.409 -0.996 1.00 79.50 96 ASN A N 1
ATOM 780 C CA . ASN A 1 96 ? 15.151 4.494 -1.536 1.00 79.50 96 ASN A CA 1
ATOM 781 C C . ASN A 1 96 ? 15.612 3.172 -2.176 1.00 79.50 96 ASN A C 1
ATOM 783 O O . ASN A 1 96 ? 16.283 3.182 -3.201 1.00 79.50 96 ASN A O 1
ATOM 787 N N . ILE A 1 97 ? 15.189 2.037 -1.608 1.00 80.88 97 ILE A N 1
ATOM 788 C CA . ILE A 1 97 ? 15.523 0.705 -2.126 1.00 80.88 97 ILE A CA 1
ATOM 789 C C . ILE A 1 97 ? 14.856 0.500 -3.490 1.00 80.88 97 ILE A C 1
ATOM 791 O O . ILE A 1 97 ? 15.490 0.068 -4.444 1.00 80.88 97 ILE A O 1
ATOM 795 N N . LEU A 1 98 ? 13.574 0.850 -3.612 1.00 79.88 98 LEU A N 1
ATOM 796 C CA . LEU A 1 98 ? 12.872 0.796 -4.897 1.00 79.88 98 LEU A CA 1
ATOM 797 C C . LEU A 1 98 ? 13.459 1.737 -5.944 1.00 79.88 98 LEU A C 1
ATOM 799 O O . LEU A 1 98 ? 13.462 1.382 -7.121 1.00 79.88 98 LEU A O 1
ATOM 803 N N . LYS A 1 99 ? 13.948 2.909 -5.536 1.00 81.62 99 LYS A N 1
ATOM 804 C CA . LYS A 1 99 ? 14.595 3.852 -6.451 1.00 81.62 99 LYS A CA 1
ATOM 805 C C . LYS A 1 99 ? 15.860 3.245 -7.066 1.00 81.62 99 LYS A C 1
ATOM 807 O O . LYS A 1 99 ? 16.029 3.310 -8.276 1.00 81.62 99 LYS A O 1
ATOM 812 N N . GLU A 1 100 ? 16.677 2.576 -6.255 1.00 78.69 100 GLU A N 1
ATOM 813 C CA . GLU A 1 100 ? 17.900 1.898 -6.706 1.00 78.69 100 GLU A CA 1
ATOM 814 C C . GLU A 1 100 ? 17.618 0.734 -7.671 1.00 78.69 100 GLU A C 1
ATOM 816 O O . GLU A 1 100 ? 18.281 0.602 -8.700 1.00 78.69 100 GLU A O 1
ATOM 821 N N . ILE A 1 101 ? 16.588 -0.071 -7.383 1.00 79.56 101 ILE A N 1
ATOM 822 C CA . ILE A 1 101 ? 16.170 -1.187 -8.250 1.00 79.56 101 ILE A CA 1
ATOM 823 C C . ILE A 1 101 ? 15.623 -0.663 -9.582 1.00 79.56 101 ILE A C 1
ATOM 825 O O . ILE A 1 101 ? 15.885 -1.234 -10.635 1.00 79.56 101 ILE A O 1
ATOM 829 N N . THR A 1 102 ? 14.882 0.445 -9.545 1.00 76.44 102 THR A N 1
ATOM 830 C CA . THR A 1 102 ? 14.305 1.059 -10.746 1.00 76.44 102 THR A CA 1
ATOM 831 C C . THR A 1 102 ? 15.385 1.518 -11.725 1.00 76.44 102 THR A C 1
ATOM 833 O O . THR A 1 102 ? 15.212 1.369 -12.930 1.00 76.44 102 THR A O 1
ATOM 836 N N . SER A 1 103 ? 16.515 2.014 -11.218 1.00 66.12 103 SER A N 1
ATOM 837 C CA . SER A 1 103 ? 17.653 2.434 -12.040 1.00 66.12 103 SER A CA 1
ATOM 838 C C . SER A 1 103 ? 18.470 1.281 -12.645 1.00 66.12 103 SER A C 1
ATOM 840 O O . SER A 1 103 ? 19.302 1.555 -13.499 1.00 66.12 103 SER A O 1
ATOM 842 N N . ASN A 1 104 ? 18.255 0.025 -12.230 1.00 60.09 104 ASN A N 1
ATOM 843 C CA . ASN A 1 104 ? 19.058 -1.144 -12.635 1.00 60.09 104 ASN A CA 1
ATOM 844 C C . ASN A 1 104 ? 18.285 -2.155 -13.509 1.00 60.09 104 ASN A C 1
ATOM 846 O O . ASN A 1 104 ? 18.640 -3.329 -13.555 1.00 60.09 104 ASN A O 1
ATOM 850 N N . ASP A 1 105 ? 17.200 -1.745 -14.168 1.00 56.00 105 ASP A N 1
ATOM 851 C CA . ASP A 1 105 ? 16.212 -2.677 -14.735 1.00 56.00 105 ASP A CA 1
ATOM 852 C C . ASP A 1 105 ? 16.582 -3.353 -16.072 1.00 56.00 105 ASP A C 1
ATOM 854 O O . ASP A 1 105 ? 15.701 -3.860 -16.763 1.00 56.00 105 ASP A O 1
ATOM 858 N N . ASP A 1 106 ? 17.865 -3.437 -16.417 1.00 51.56 106 ASP A N 1
ATOM 859 C CA . ASP A 1 106 ? 18.360 -4.308 -17.488 1.00 51.56 106 ASP A CA 1
ATOM 860 C C . ASP A 1 106 ? 18.630 -5.717 -16.934 1.00 51.56 106 ASP A C 1
ATOM 862 O O . ASP A 1 106 ? 19.764 -6.195 -16.906 1.00 51.56 106 ASP A O 1
ATOM 866 N N . VAL A 1 107 ? 17.597 -6.403 -16.438 1.00 52.97 107 VAL A N 1
ATOM 867 C CA . VAL A 1 107 ? 17.719 -7.831 -16.098 1.00 52.97 107 VAL A CA 1
ATOM 868 C C . VAL A 1 107 ? 17.073 -8.650 -17.211 1.00 52.97 107 VAL A C 1
ATOM 870 O O . VAL A 1 107 ? 15.915 -9.061 -17.115 1.00 52.97 107 VAL A O 1
ATOM 873 N N . GLU A 1 108 ? 17.830 -8.877 -18.288 1.00 41.62 108 GLU A N 1
ATOM 874 C CA . GLU A 1 108 ? 17.512 -9.906 -19.282 1.00 41.62 108 GLU A CA 1
ATOM 875 C C . GLU A 1 108 ? 17.590 -11.283 -18.614 1.00 41.62 108 GLU A C 1
ATOM 877 O O . GLU A 1 108 ? 18.667 -11.780 -18.273 1.00 41.62 108 GLU A O 1
ATOM 882 N N . ILE A 1 109 ? 16.430 -11.907 -18.414 1.00 48.81 109 ILE A N 1
ATOM 883 C CA . ILE A 1 109 ? 16.349 -13.305 -17.993 1.00 48.81 109 ILE A CA 1
ATOM 884 C C . ILE A 1 109 ? 16.745 -14.153 -19.213 1.00 48.81 109 ILE A C 1
ATOM 886 O O . ILE A 1 109 ? 15.937 -14.300 -20.130 1.00 48.81 109 ILE A O 1
ATOM 890 N N . HIS A 1 110 ? 17.994 -14.627 -19.244 1.00 41.03 110 HIS A N 1
ATOM 891 C CA . HIS A 1 110 ? 18.502 -15.573 -20.248 1.00 41.03 110 HIS A CA 1
ATOM 892 C C . HIS A 1 110 ? 17.930 -16.980 -20.037 1.00 41.03 110 HIS A C 1
ATOM 894 O O . HIS A 1 110 ? 17.792 -17.392 -18.860 1.00 41.03 110 HIS A O 1
#

Foldseek 3Di:
DDDDDPDDDDPPDDDPPDDDDPPDDDDDQDKFKKWWWKWFDDPPDIDIDIDIDIGSDPVVRVVVVQVVCCVPPVRHPVRIDTPDIDTDDLVPDPDPVSNVCVVVPPDDPD

Secondary structure (DSSP, 8-state):
----SSSS--TTS-------------S----EEEEEEEEEPPSSSPEEEEEEEEESSHHHHHHHHHHHHHHHH---GGGEEEEEEEEE-GGG---HHHHHHHTT------